Protein AF-A0A355J077-F1 (afdb_monomer)

Sequence (85 aa):
MSSGKVLLGVLAGLAAGALIGILFAPDKGSETRKKIVKKGEEYADEIKEKINSLLDDLSQKIDETKAKADEMASEAQATVEDAKV

Mean predicted aligned error: 10.56 Å

Foldseek 3Di:
DPVVVVVVVVVVVVVVVVVVVCVVDPDDVVVVVVVCVVVVVVVVVVVVVVVVVVVVVVVVVVVVVVVVVVVVVVVVVVVVVVVVD

pLDDT: mean 88.45, std 9.41, range [48.66, 97.31]

Secondary structure (DSSP, 8-state):
--HHHHHHHHHHHHHHHHHHHHHHSPPPHHHHHHHHHHHHHHHHHHHHHHHHHHHHHHHHHHHHHHHHHHHHHHHHHHHHHHTT-

Solvent-accessible surface area (backbone atoms only — not comparable to full-atom values): 4761 Å² total; per-residue (Å²): 132,67,64,68,60,54,53,51,52,53,52,52,51,51,51,54,50,50,54,53,46,47,70,76,56,68,71,59,66,70,58,52,52,53,50,48,53,55,49,49,51,54,50,52,51,56,49,50,54,54,50,51,52,52,50,52,57,47,50,53,50,50,52,55,50,47,54,52,50,54,51,51,53,50,52,51,48,53,54,54,55,65,72,72,112

Structure (mmCIF, N/CA/C/O backbone):
data_AF-A0A355J077-F1
#
_entry.id   AF-A0A355J077-F1
#
loop_
_atom_site.group_PDB
_atom_site.id
_atom_site.type_symbol
_atom_site.label_atom_id
_atom_site.label_alt_id
_atom_site.label_comp_id
_atom_site.label_asym_id
_atom_site.label_entity_id
_atom_site.label_seq_id
_atom_site.pdbx_PDB_ins_code
_atom_site.Cartn_x
_atom_site.Cartn_y
_atom_site.Cartn_z
_atom_site.occupancy
_atom_site.B_iso_or_equiv
_atom_site.auth_seq_id
_atom_site.auth_comp_id
_atom_site.auth_asym_id
_atom_site.auth_atom_id
_atom_site.pdbx_PDB_model_num
ATOM 1 N N . MET A 1 1 ? 27.212 -6.839 -15.372 1.00 56.09 1 MET A N 1
ATOM 2 C CA . MET A 1 1 ? 26.008 -6.088 -15.798 1.00 56.09 1 MET A CA 1
ATOM 3 C C . MET A 1 1 ? 25.186 -5.757 -14.565 1.00 56.09 1 MET A C 1
ATOM 5 O O . MET A 1 1 ? 25.103 -6.593 -13.680 1.00 56.09 1 MET A O 1
ATOM 9 N N . SER A 1 2 ? 24.649 -4.541 -14.456 1.00 66.94 2 SER A N 1
ATOM 10 C CA . SER A 1 2 ? 23.868 -4.137 -13.279 1.00 66.94 2 SER A CA 1
ATOM 11 C C . SER A 1 2 ? 22.456 -4.719 -13.374 1.00 66.94 2 SER A C 1
ATOM 13 O O . SER A 1 2 ? 21.662 -4.276 -14.205 1.00 66.94 2 SER A O 1
ATOM 15 N N . SER A 1 3 ? 22.149 -5.712 -12.537 1.00 82.31 3 SER A N 1
ATOM 16 C CA . SER A 1 3 ? 20.860 -6.418 -12.505 1.00 82.31 3 SER A CA 1
ATOM 17 C C . SER A 1 3 ? 19.657 -5.485 -12.319 1.00 82.31 3 SER A C 1
ATOM 19 O O . SER A 1 3 ? 18.584 -5.767 -12.840 1.00 82.31 3 SER A O 1
ATOM 21 N N . GLY A 1 4 ? 19.841 -4.330 -11.666 1.00 87.12 4 GLY A N 1
ATOM 22 C CA . GLY A 1 4 ? 18.784 -3.326 -11.499 1.00 87.12 4 GLY A CA 1
ATOM 23 C C . GLY A 1 4 ? 18.302 -2.713 -12.818 1.00 87.12 4 GLY A C 1
ATOM 24 O O . GLY A 1 4 ? 17.110 -2.480 -12.984 1.00 87.12 4 GLY A O 1
ATOM 25 N N . LYS A 1 5 ? 19.198 -2.523 -13.798 1.00 89.25 5 LYS A N 1
ATOM 26 C CA . LYS A 1 5 ? 18.822 -2.018 -15.132 1.00 89.25 5 LYS A CA 1
ATOM 27 C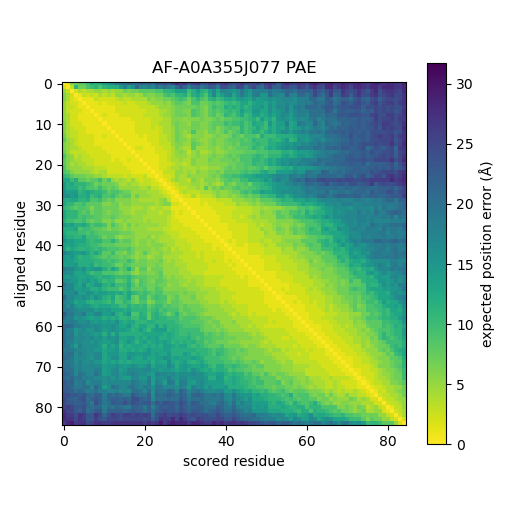 C . LYS A 1 5 ? 18.042 -3.060 -15.934 1.00 89.25 5 LYS A C 1
ATOM 29 O O . LYS A 1 5 ? 17.123 -2.704 -16.661 1.00 89.25 5 LYS A O 1
ATOM 34 N N . VAL A 1 6 ? 18.390 -4.338 -15.773 1.00 92.75 6 VAL A N 1
ATOM 35 C CA . VAL A 1 6 ? 17.676 -5.453 -16.413 1.00 92.75 6 VAL A CA 1
ATOM 36 C C . VAL A 1 6 ? 16.278 -5.598 -15.813 1.00 92.75 6 VAL A C 1
ATOM 38 O O . VAL A 1 6 ? 15.308 -5.669 -16.558 1.00 92.75 6 VAL A O 1
ATOM 41 N N . LEU A 1 7 ? 16.156 -5.549 -14.483 1.00 95.12 7 LEU A N 1
ATOM 42 C CA . LEU A 1 7 ? 14.862 -5.595 -13.802 1.00 95.12 7 LEU A CA 1
ATOM 43 C C . LEU A 1 7 ? 13.964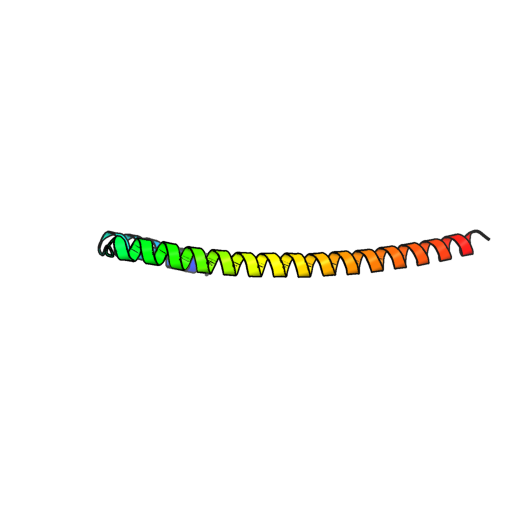 -4.414 -14.201 1.00 95.12 7 LEU A C 1
ATOM 45 O O . LEU A 1 7 ? 12.799 -4.622 -14.526 1.00 95.12 7 LEU A O 1
ATOM 49 N N . LEU A 1 8 ? 14.511 -3.194 -14.254 1.00 95.31 8 LEU A N 1
ATOM 50 C CA . LEU A 1 8 ? 13.781 -2.016 -14.734 1.00 95.31 8 LEU A CA 1
ATOM 51 C C . LEU A 1 8 ? 13.314 -2.171 -16.184 1.00 95.31 8 LEU A C 1
ATOM 53 O O . LEU A 1 8 ? 12.172 -1.841 -16.488 1.00 95.31 8 LEU A O 1
ATOM 57 N N . GLY A 1 9 ? 14.166 -2.699 -17.066 1.00 96.12 9 GLY A N 1
ATOM 58 C CA . GLY A 1 9 ? 13.806 -2.957 -18.461 1.00 96.12 9 GLY A CA 1
ATOM 59 C C . GLY A 1 9 ? 12.676 -3.979 -18.603 1.00 96.12 9 GLY A C 1
ATOM 60 O O . GLY A 1 9 ? 11.746 -3.762 -19.377 1.00 96.12 9 GLY A O 1
ATOM 61 N N . VAL A 1 10 ? 12.710 -5.060 -17.818 1.00 96.06 10 VAL A N 1
ATOM 62 C CA . VAL A 1 10 ? 11.650 -6.082 -17.804 1.00 96.06 10 VAL A CA 1
ATOM 63 C C . VAL A 1 10 ? 10.333 -5.505 -17.288 1.00 96.06 10 VAL A C 1
ATOM 65 O O . VAL A 1 10 ? 9.297 -5.708 -17.916 1.00 96.06 10 VAL A O 1
ATOM 68 N N . LEU A 1 11 ? 10.362 -4.745 -16.190 1.00 97.25 11 LEU A N 1
ATOM 69 C CA . LEU A 1 11 ? 9.169 -4.097 -15.640 1.00 97.25 11 LEU A CA 1
ATOM 70 C C . LEU A 1 11 ? 8.573 -3.079 -16.617 1.00 97.25 11 LEU A C 1
ATOM 72 O O . LEU A 1 11 ? 7.360 -3.065 -16.820 1.00 97.25 11 LEU A O 1
ATOM 76 N N . ALA A 1 12 ? 9.418 -2.270 -17.261 1.00 96.94 12 ALA A N 1
ATOM 77 C CA . ALA A 1 12 ? 8.984 -1.309 -18.268 1.00 96.94 12 ALA A CA 1
ATOM 78 C C . ALA A 1 12 ? 8.349 -2.005 -19.482 1.00 96.94 12 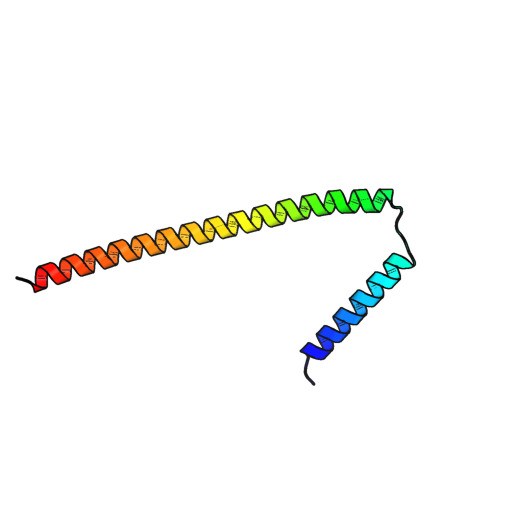ALA A C 1
ATOM 80 O O . ALA A 1 12 ? 7.295 -1.576 -19.952 1.00 96.94 12 ALA A O 1
ATOM 81 N N . GLY A 1 13 ? 8.943 -3.106 -19.953 1.00 97.12 13 GLY A N 1
ATOM 82 C CA . GLY A 1 13 ? 8.392 -3.916 -21.040 1.00 97.12 13 GLY A CA 1
ATOM 83 C C . GLY A 1 13 ? 7.044 -4.548 -20.686 1.00 97.12 13 GLY A C 1
ATOM 84 O O . GLY A 1 13 ? 6.107 -4.477 -21.480 1.00 97.12 13 GLY A O 1
ATOM 85 N N . LEU A 1 14 ? 6.911 -5.103 -19.478 1.00 97.31 14 LEU A N 1
ATOM 86 C CA . LEU A 1 14 ? 5.651 -5.663 -18.980 1.00 97.31 14 LEU A CA 1
ATOM 87 C C . LEU A 1 14 ? 4.559 -4.598 -18.862 1.00 97.31 14 LEU A C 1
ATOM 89 O O . LEU A 1 14 ? 3.439 -4.826 -19.311 1.00 97.31 14 LEU A O 1
ATOM 93 N N . ALA A 1 15 ? 4.884 -3.434 -18.298 1.00 96.94 15 ALA A N 1
ATOM 94 C CA . ALA A 1 15 ? 3.942 -2.330 -18.163 1.00 96.94 15 ALA A CA 1
ATOM 95 C C . ALA A 1 15 ? 3.462 -1.836 -19.534 1.00 96.94 15 ALA A C 1
ATOM 97 O O . ALA A 1 15 ? 2.258 -1.729 -19.763 1.00 96.94 15 ALA A O 1
ATOM 98 N N . ALA A 1 16 ? 4.387 -1.606 -20.471 1.00 97.00 16 ALA A N 1
ATOM 99 C CA . ALA A 1 16 ? 4.047 -1.205 -21.833 1.00 97.00 16 ALA A CA 1
ATOM 100 C C . ALA A 1 16 ? 3.173 -2.258 -22.540 1.00 97.00 16 ALA A C 1
ATOM 102 O O . ALA A 1 16 ? 2.158 -1.910 -23.142 1.00 97.00 16 ALA A O 1
ATOM 103 N N . GLY A 1 17 ? 3.513 -3.545 -22.415 1.00 95.06 17 GLY A N 1
ATOM 104 C CA . GLY A 1 17 ? 2.735 -4.646 -22.983 1.00 95.06 17 GLY A CA 1
ATOM 105 C C . GLY A 1 17 ? 1.332 -4.770 -22.383 1.00 95.06 17 GLY A C 1
ATOM 106 O O . GLY A 1 17 ? 0.368 -4.954 -23.121 1.00 95.06 17 GLY A O 1
ATOM 107 N N . ALA A 1 18 ? 1.193 -4.609 -21.065 1.00 95.50 18 ALA A N 1
ATOM 108 C CA . ALA A 1 18 ? -0.098 -4.646 -20.385 1.00 95.50 18 ALA A CA 1
ATOM 109 C C . ALA A 1 18 ? -1.006 -3.486 -20.817 1.00 95.50 18 ALA A C 1
ATOM 111 O O . ALA A 1 18 ? -2.183 -3.706 -21.092 1.00 95.50 18 ALA A O 1
ATOM 112 N N . LEU A 1 19 ? -0.462 -2.270 -20.938 1.00 93.94 19 LEU A N 1
ATOM 113 C CA . LEU A 1 19 ? -1.217 -1.112 -21.422 1.00 93.94 19 LEU A CA 1
ATOM 114 C C . LEU A 1 19 ? -1.714 -1.327 -22.854 1.00 93.94 19 LEU A C 1
ATOM 116 O O . LEU A 1 19 ? -2.896 -1.132 -23.126 1.00 93.94 19 LEU A O 1
ATOM 120 N N . ILE A 1 20 ? -0.838 -1.785 -23.754 1.00 95.88 20 ILE A N 1
ATOM 121 C CA . ILE A 1 20 ? -1.215 -2.104 -25.138 1.00 95.88 20 ILE A CA 1
ATOM 122 C C . ILE A 1 20 ? -2.273 -3.217 -25.162 1.00 95.88 20 ILE A C 1
ATOM 124 O O . ILE A 1 20 ? -3.265 -3.095 -25.875 1.00 95.88 20 ILE A O 1
ATOM 128 N N . GLY A 1 21 ? -2.111 -4.267 -24.352 1.00 93.38 21 GLY A N 1
ATOM 129 C CA . GLY A 1 21 ? -3.071 -5.366 -24.244 1.00 93.38 21 GLY A CA 1
ATOM 130 C C . GLY A 1 21 ? -4.456 -4.912 -23.777 1.00 93.38 21 GLY A C 1
ATOM 131 O O . GLY A 1 21 ? 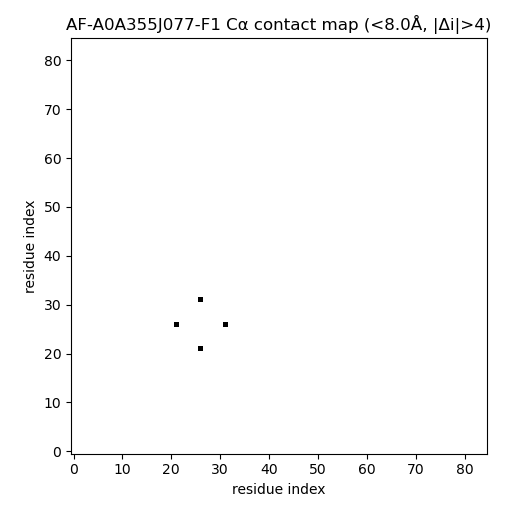-5.451 -5.302 -24.378 1.00 93.38 21 GLY A O 1
ATOM 132 N N . ILE A 1 22 ? -4.527 -4.038 -22.769 1.00 89.88 22 ILE A N 1
ATOM 133 C CA . ILE A 1 22 ? -5.790 -3.466 -22.272 1.00 89.88 22 ILE A CA 1
ATOM 134 C C . ILE A 1 22 ? -6.453 -2.575 -23.333 1.00 89.88 22 ILE A C 1
ATOM 136 O O . ILE A 1 22 ? -7.675 -2.595 -23.470 1.00 89.88 22 ILE A O 1
ATOM 140 N N . LEU A 1 23 ? -5.670 -1.802 -24.095 1.00 89.62 23 LEU A N 1
ATOM 141 C CA . LEU A 1 23 ? -6.201 -0.949 -25.164 1.00 89.62 23 LEU A CA 1
ATOM 142 C C . LEU A 1 23 ? -6.746 -1.758 -26.349 1.00 89.62 23 LEU A C 1
ATOM 144 O O . LEU A 1 23 ? -7.782 -1.399 -26.903 1.00 89.62 23 LEU A O 1
ATOM 148 N N . PHE A 1 24 ? -6.065 -2.840 -26.738 1.00 89.44 24 PHE A N 1
ATOM 149 C CA . PHE A 1 24 ? -6.490 -3.694 -27.852 1.00 89.44 24 PHE A CA 1
ATOM 150 C C . PHE A 1 24 ? -7.617 -4.662 -27.479 1.00 89.44 24 PHE A C 1
ATOM 152 O O . PHE A 1 24 ? -8.450 -4.980 -28.327 1.00 89.44 24 PHE A O 1
ATOM 159 N N . ALA A 1 25 ? -7.660 -5.122 -26.229 1.00 89.12 25 ALA A N 1
ATOM 160 C CA . ALA A 1 25 ? -8.692 -6.012 -25.713 1.00 89.12 25 ALA A CA 1
ATOM 161 C C . ALA A 1 25 ? -9.442 -5.340 -24.548 1.00 89.12 25 ALA A C 1
ATOM 163 O O . ALA A 1 25 ? -9.186 -5.655 -23.382 1.00 89.12 25 ALA A O 1
ATOM 164 N N . PRO A 1 26 ? -10.374 -4.413 -24.841 1.00 83.75 26 PRO A N 1
ATOM 165 C CA . PRO A 1 26 ? -11.155 -3.767 -23.803 1.00 83.75 26 PRO A CA 1
ATOM 166 C C . PRO A 1 26 ? -12.166 -4.744 -23.195 1.00 83.75 26 PRO A C 1
ATOM 168 O O . PRO A 1 26 ? -13.003 -5.330 -23.887 1.00 83.75 26 PRO A O 1
ATOM 171 N N . ASP A 1 27 ? -12.133 -4.863 -21.871 1.00 86.38 27 ASP A N 1
ATOM 172 C CA . ASP A 1 27 ? -13.226 -5.463 -21.110 1.00 86.38 27 ASP A CA 1
ATOM 173 C C . ASP A 1 27 ? -14.518 -4.646 -21.295 1.00 86.38 27 ASP A C 1
ATOM 175 O O . ASP A 1 27 ? -14.506 -3.432 -21.528 1.00 86.38 27 ASP A O 1
ATOM 179 N N . LYS A 1 28 ? -15.676 -5.292 -21.115 1.00 89.25 28 LYS A N 1
ATOM 180 C CA . LYS A 1 28 ? -16.956 -4.572 -21.066 1.00 89.25 28 LYS A CA 1
ATOM 181 C C . LYS A 1 28 ? -16.924 -3.549 -19.926 1.00 89.25 28 LYS A C 1
ATOM 183 O O . LYS A 1 28 ? -16.726 -3.917 -18.772 1.00 89.25 28 LYS A O 1
ATOM 188 N N . GLY A 1 29 ? -17.231 -2.282 -20.217 1.00 84.00 29 GLY A N 1
ATOM 189 C CA . GLY A 1 29 ? -17.148 -1.197 -19.226 1.00 84.00 29 GLY A CA 1
ATOM 190 C C . GLY A 1 29 ? -17.977 -1.409 -17.947 1.00 84.00 29 GLY A C 1
ATOM 191 O O . GLY A 1 29 ? -17.593 -0.928 -16.882 1.00 84.00 29 GLY A O 1
ATOM 192 N N . SER A 1 30 ? -19.081 -2.164 -18.023 1.00 89.38 30 SER A N 1
ATOM 193 C CA . SER A 1 30 ? -19.852 -2.595 -16.842 1.00 89.38 30 SER A CA 1
ATOM 194 C C . SER A 1 30 ? -19.012 -3.441 -15.879 1.00 89.38 30 SER A C 1
ATOM 196 O O . SER A 1 30 ? -18.998 -3.189 -14.674 1.00 89.38 30 SER A O 1
ATOM 198 N N . GLU A 1 31 ? -18.259 -4.400 -16.417 1.00 89.88 31 GLU A N 1
ATOM 199 C CA . GLU A 1 31 ? -17.393 -5.281 -15.636 1.00 89.88 31 GLU A CA 1
ATOM 200 C C . GLU A 1 31 ? -16.194 -4.515 -15.080 1.00 89.88 31 GLU A C 1
ATOM 202 O O . GLU A 1 31 ? -15.842 -4.694 -13.917 1.00 89.88 31 GLU A O 1
ATOM 207 N N . THR A 1 32 ? -15.610 -3.597 -15.857 1.00 89.44 32 THR A N 1
ATOM 208 C CA . THR A 1 32 ? -14.500 -2.750 -15.395 1.00 89.44 32 THR A CA 1
ATOM 209 C C . THR A 1 32 ? -14.905 -1.893 -14.200 1.00 89.44 32 THR A C 1
ATOM 211 O O . THR A 1 32 ? -14.194 -1.875 -13.199 1.00 89.44 32 THR A O 1
ATOM 214 N N . ARG A 1 33 ? -16.074 -1.237 -14.238 1.00 92.44 33 ARG A N 1
ATOM 215 C CA . ARG A 1 33 ? -16.574 -0.466 -13.085 1.00 92.44 33 ARG A CA 1
ATOM 216 C C . ARG A 1 33 ? -16.798 -1.347 -11.861 1.00 92.44 33 ARG A C 1
ATOM 218 O O . ARG A 1 33 ? -16.381 -0.976 -10.769 1.00 92.44 33 ARG A O 1
ATOM 225 N N . LYS A 1 34 ? -17.394 -2.528 -12.044 1.00 93.50 34 LYS A N 1
ATOM 226 C CA . LYS A 1 34 ? -17.608 -3.487 -10.952 1.00 93.50 34 LYS A CA 1
ATOM 227 C C . LYS A 1 34 ? -16.286 -3.951 -10.332 1.00 93.50 34 LYS A C 1
ATOM 229 O O . LYS A 1 34 ? -16.171 -3.996 -9.111 1.00 93.50 34 LYS A O 1
ATOM 234 N N . LYS A 1 35 ? -15.278 -4.249 -11.161 1.00 91.00 35 LYS A N 1
ATOM 235 C CA . LYS A 1 35 ? -13.921 -4.608 -10.718 1.00 91.00 35 LYS A CA 1
ATOM 236 C C . LYS A 1 35 ? -13.247 -3.460 -9.962 1.00 91.00 35 LYS A C 1
ATOM 238 O O . LYS A 1 35 ? -12.616 -3.729 -8.948 1.00 91.00 35 LYS A O 1
ATOM 243 N N . ILE A 1 36 ? -13.380 -2.214 -10.429 1.00 92.00 36 ILE A N 1
ATOM 244 C CA . ILE A 1 36 ? -12.803 -1.030 -9.770 1.00 92.00 36 ILE A CA 1
ATOM 245 C C . ILE A 1 36 ? -13.411 -0.829 -8.385 1.00 92.00 36 ILE A C 1
ATOM 247 O O . ILE A 1 36 ? -12.657 -0.659 -7.437 1.00 92.00 36 ILE A O 1
ATOM 251 N N . VAL A 1 37 ? -14.742 -0.879 -8.258 1.00 94.12 37 VAL A N 1
ATOM 252 C CA . VAL A 1 37 ? -15.416 -0.706 -6.959 1.00 94.12 37 VAL A CA 1
ATOM 253 C C . VAL A 1 37 ? -14.967 -1.787 -5.984 1.00 94.12 37 VAL A C 1
ATOM 255 O O . VAL A 1 37 ? -14.445 -1.465 -4.924 1.00 94.12 37 VAL A O 1
ATOM 258 N N . LYS A 1 38 ? -15.059 -3.059 -6.390 1.00 93.94 38 LYS A N 1
ATOM 259 C CA . LYS A 1 38 ? -14.680 -4.184 -5.532 1.00 93.94 38 LYS A CA 1
ATOM 260 C C . LYS A 1 38 ? -13.214 -4.114 -5.090 1.00 93.94 38 LYS A C 1
ATOM 262 O O . LYS A 1 38 ? -12.923 -4.246 -3.910 1.00 93.94 38 LYS A O 1
ATOM 267 N N . LYS A 1 39 ? -12.291 -3.877 -6.030 1.00 93.19 39 LYS A N 1
ATOM 268 C CA . LYS A 1 39 ? -10.864 -3.743 -5.702 1.00 93.19 39 LYS A CA 1
ATOM 269 C C . LYS A 1 39 ? -10.585 -2.502 -4.860 1.00 93.19 39 LYS A C 1
ATOM 271 O O . LYS A 1 39 ? -9.713 -2.548 -4.008 1.00 93.19 39 LYS A O 1
ATOM 276 N N . GLY A 1 40 ? -11.281 -1.396 -5.111 1.00 92.56 40 GLY A N 1
ATOM 277 C CA . GLY A 1 40 ? -11.123 -0.158 -4.354 1.00 92.56 40 GLY A CA 1
ATOM 278 C C . GLY A 1 40 ? -11.517 -0.324 -2.890 1.00 92.56 40 GLY A C 1
ATOM 279 O O . GLY A 1 40 ? -10.785 0.138 -2.022 1.00 92.56 40 GLY A O 1
ATOM 280 N N . GLU A 1 41 ? -12.624 -1.019 -2.625 1.00 93.31 41 GLU A N 1
ATOM 281 C CA . GLU A 1 41 ? -13.055 -1.377 -1.269 1.00 93.31 41 GLU A CA 1
ATOM 282 C C . GLU A 1 41 ? -12.031 -2.294 -0.585 1.00 93.31 41 GLU A C 1
ATOM 284 O O . GLU A 1 41 ? -11.536 -1.944 0.482 1.00 93.31 41 GLU A O 1
ATOM 289 N N . GLU A 1 42 ? -11.611 -3.383 -1.245 1.00 94.12 42 GLU A N 1
ATOM 290 C CA . GLU A 1 42 ? -10.585 -4.306 -0.724 1.00 94.12 42 GLU A CA 1
ATOM 291 C C . GLU A 1 42 ? -9.273 -3.575 -0.369 1.00 94.12 42 GLU A C 1
ATOM 293 O O . GLU A 1 42 ? -8.752 -3.724 0.734 1.00 94.12 42 GLU A O 1
ATOM 298 N N . TYR A 1 43 ? -8.760 -2.721 -1.264 1.00 92.56 43 TYR A N 1
ATOM 299 C CA . TYR A 1 43 ? -7.544 -1.943 -1.003 1.00 92.56 43 TYR A CA 1
ATOM 300 C C . TYR A 1 43 ? -7.719 -0.928 0.125 1.00 92.56 43 TYR A C 1
ATOM 302 O O . TYR A 1 43 ? -6.793 -0.717 0.907 1.00 92.56 43 TYR A O 1
ATOM 310 N N . ALA A 1 44 ? -8.868 -0.254 0.193 1.00 91.88 44 ALA A N 1
ATOM 311 C CA . ALA A 1 44 ? -9.124 0.726 1.239 1.00 91.88 44 ALA A CA 1
ATOM 312 C C . ALA A 1 44 ? -9.135 0.065 2.620 1.00 91.88 44 ALA A C 1
ATOM 314 O O . ALA A 1 44 ? -8.576 0.625 3.563 1.00 91.88 44 ALA A O 1
ATOM 315 N N . ASP A 1 45 ? -9.728 -1.120 2.727 1.00 93.12 45 ASP A N 1
ATOM 316 C CA . ASP A 1 45 ? -9.782 -1.869 3.976 1.00 93.12 45 ASP A CA 1
ATOM 317 C C . ASP A 1 45 ? -8.400 -2.422 4.356 1.00 93.12 45 ASP A C 1
ATOM 319 O O . ASP A 1 45 ? -7.947 -2.177 5.474 1.00 9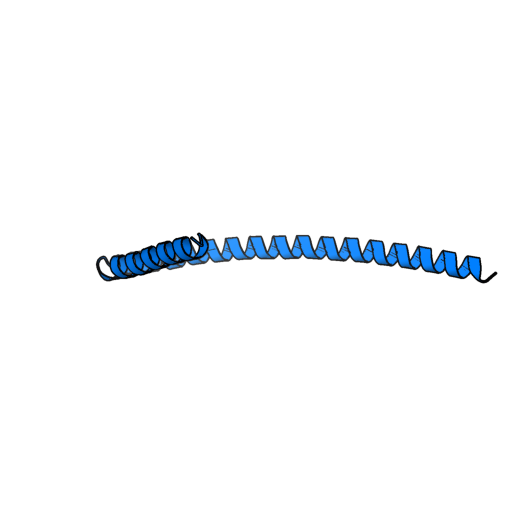3.12 45 ASP A O 1
ATOM 323 N N . GLU A 1 46 ? -7.649 -3.010 3.416 1.00 94.12 46 GLU A N 1
ATOM 324 C CA . GLU A 1 46 ? -6.265 -3.455 3.663 1.00 94.12 46 GLU A CA 1
ATOM 325 C C . GLU A 1 46 ? -5.341 -2.307 4.106 1.00 94.12 46 GLU A C 1
ATOM 327 O O . GLU A 1 46 ? -4.482 -2.475 4.978 1.00 94.12 46 GLU A O 1
ATOM 332 N N . ILE A 1 47 ? -5.487 -1.122 3.505 1.00 94.00 47 ILE A N 1
ATOM 333 C CA . ILE A 1 47 ? -4.697 0.058 3.874 1.00 94.00 47 ILE A CA 1
ATOM 334 C C . ILE A 1 47 ? -5.078 0.542 5.271 1.00 94.00 47 ILE A C 1
ATOM 336 O O . ILE A 1 47 ? -4.184 0.863 6.053 1.00 94.00 47 ILE A O 1
ATOM 340 N N . LYS A 1 48 ? -6.372 0.595 5.605 1.00 93.62 48 LYS A N 1
ATOM 341 C CA . LYS A 1 48 ? -6.823 0.979 6.950 1.00 93.62 48 LYS A CA 1
ATOM 342 C C . LYS A 1 48 ? -6.269 0.035 8.006 1.00 93.62 48 LYS A C 1
ATOM 344 O O . LYS A 1 48 ? -5.746 0.512 9.004 1.00 93.62 48 LYS A O 1
ATOM 349 N N . GLU A 1 49 ? -6.334 -1.274 7.777 1.00 94.00 49 GLU A N 1
ATOM 350 C CA . GLU A 1 49 ? -5.787 -2.265 8.706 1.00 94.00 49 GLU A CA 1
ATOM 351 C C . GLU A 1 49 ? -4.282 -2.076 8.910 1.00 94.00 49 GLU A C 1
ATOM 353 O O . GLU A 1 49 ? -3.825 -2.002 10.049 1.00 94.00 49 GLU A O 1
ATOM 358 N N . LYS A 1 50 ? -3.517 -1.898 7.824 1.00 94.12 50 LYS A N 1
ATOM 359 C CA . LYS A 1 50 ? -2.073 -1.625 7.901 1.00 94.12 50 LYS A CA 1
ATOM 360 C C . LYS A 1 50 ? -1.760 -0.315 8.617 1.00 94.12 50 LYS A C 1
ATOM 362 O O . LYS A 1 50 ? -0.784 -0.244 9.354 1.00 94.12 50 LYS A O 1
ATOM 367 N N . ILE A 1 51 ? -2.539 0.740 8.388 1.00 93.62 51 ILE A N 1
ATOM 368 C CA . ILE A 1 51 ? -2.339 2.022 9.072 1.00 93.62 51 ILE A CA 1
ATOM 369 C C . ILE A 1 51 ? -2.637 1.877 10.560 1.00 93.62 51 ILE A C 1
ATOM 371 O O . ILE A 1 51 ? -1.838 2.337 11.368 1.00 93.62 51 ILE A O 1
ATOM 375 N N . ASN A 1 52 ? -3.735 1.216 10.923 1.00 93.00 52 ASN A N 1
ATOM 376 C CA . ASN A 1 52 ? -4.085 0.985 12.320 1.00 93.00 52 ASN A CA 1
ATOM 377 C C . ASN A 1 52 ? -2.991 0.181 13.027 1.00 93.00 52 ASN A C 1
ATOM 379 O O . ASN A 1 52 ? -2.505 0.624 14.059 1.00 93.00 52 ASN A O 1
ATOM 383 N N . SER A 1 53 ? -2.502 -0.907 12.420 1.00 92.88 53 SER A N 1
ATOM 384 C CA . SER A 1 53 ? -1.404 -1.682 13.009 1.00 92.88 53 SER A CA 1
ATOM 385 C C . SER A 1 53 ? -0.125 -0.856 13.171 1.00 92.88 53 SER A C 1
ATOM 387 O O . SER A 1 53 ? 0.558 -0.965 14.180 1.00 92.88 53 SER A O 1
ATOM 389 N N . LEU A 1 54 ? 0.198 0.007 12.199 1.00 94.00 54 LEU A N 1
ATOM 390 C CA . LEU A 1 54 ? 1.365 0.889 12.294 1.00 94.00 54 LEU A CA 1
ATOM 391 C C . LEU A 1 54 ? 1.211 1.948 13.391 1.00 94.00 54 LEU A C 1
ATOM 393 O O . LEU A 1 54 ? 2.198 2.300 14.036 1.00 94.00 54 LEU A O 1
ATOM 397 N N . LEU A 1 55 ? 0.004 2.485 13.580 1.00 93.25 55 LEU A N 1
ATOM 398 C CA . LEU A 1 55 ? -0.284 3.453 14.635 1.00 93.25 55 LEU A CA 1
ATOM 399 C C . LEU A 1 55 ? -0.235 2.802 16.018 1.00 93.25 55 LEU A C 1
ATOM 401 O O . LEU A 1 55 ? 0.316 3.408 16.937 1.00 93.25 55 LEU A O 1
ATOM 405 N N . ASP A 1 56 ? -0.748 1.582 16.154 1.00 92.81 56 ASP A N 1
ATOM 406 C CA . ASP A 1 56 ? -0.688 0.813 17.398 1.00 92.81 56 ASP A CA 1
ATOM 407 C C . ASP A 1 56 ? 0.768 0.482 17.765 1.00 92.81 56 ASP A C 1
ATOM 409 O O . ASP A 1 56 ? 1.215 0.813 18.865 1.00 92.81 56 ASP A O 1
ATOM 413 N N . ASP A 1 57 ? 1.550 -0.044 16.813 1.00 93.62 57 ASP A N 1
ATOM 414 C CA . ASP A 1 57 ? 2.980 -0.337 16.994 1.00 93.62 57 ASP A CA 1
ATOM 415 C C . ASP A 1 57 ? 3.783 0.918 17.376 1.00 93.62 57 ASP A C 1
ATOM 417 O O . ASP A 1 57 ? 4.710 0.873 18.195 1.00 93.62 57 ASP A O 1
ATOM 421 N N . LEU A 1 58 ? 3.449 2.063 16.771 1.00 93.12 58 LEU A N 1
ATOM 422 C CA . LEU A 1 58 ? 4.095 3.337 17.068 1.00 93.12 58 LEU A CA 1
ATOM 423 C C . LEU A 1 58 ? 3.724 3.845 18.461 1.00 93.12 58 LEU A C 1
ATOM 425 O O . LEU A 1 58 ? 4.604 4.303 19.189 1.00 93.12 58 LEU A O 1
ATOM 429 N N . SER A 1 59 ? 2.446 3.764 18.829 1.00 92.06 59 SER A N 1
ATOM 430 C CA . SER A 1 59 ? 1.951 4.219 20.131 1.00 92.06 59 SER A CA 1
ATOM 431 C C . SER A 1 59 ? 2.586 3.405 21.253 1.00 92.06 59 SER A C 1
ATOM 433 O O . SER A 1 59 ? 3.145 3.984 22.183 1.00 92.06 59 SER A O 1
ATOM 435 N N . GLN A 1 60 ? 2.646 2.079 21.098 1.00 92.19 60 GLN A N 1
ATOM 436 C CA . GLN A 1 60 ? 3.328 1.204 22.046 1.00 92.19 60 GLN A CA 1
ATOM 437 C C . GLN A 1 60 ? 4.816 1.562 22.184 1.00 92.19 60 GLN A C 1
ATOM 439 O O . GLN A 1 60 ? 5.327 1.675 23.298 1.00 92.19 60 GLN A O 1
ATOM 444 N N . LYS A 1 61 ? 5.522 1.810 21.072 1.00 91.44 61 LYS A N 1
ATOM 445 C CA . LYS A 1 61 ? 6.927 2.248 21.127 1.00 91.44 61 LYS A CA 1
ATOM 446 C C . LYS A 1 61 ? 7.111 3.595 21.816 1.00 91.44 61 LYS A C 1
ATOM 448 O O . LYS A 1 61 ? 8.121 3.784 22.498 1.00 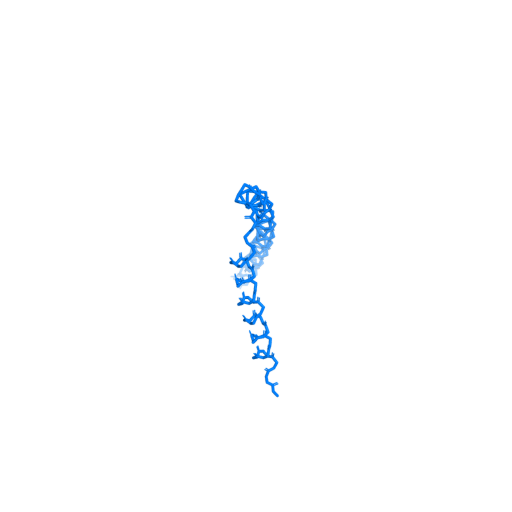91.44 61 LYS A O 1
ATOM 453 N N . ILE A 1 62 ? 6.196 4.540 21.610 1.00 91.62 62 ILE A N 1
ATOM 454 C CA . ILE A 1 62 ? 6.245 5.855 22.258 1.00 91.62 62 ILE A CA 1
ATOM 455 C C . ILE A 1 62 ? 6.047 5.701 23.765 1.00 91.62 62 ILE A C 1
ATOM 457 O O . ILE A 1 62 ? 6.835 6.266 24.522 1.00 91.62 62 ILE A O 1
ATOM 461 N N . ASP A 1 63 ? 5.072 4.902 24.195 1.00 90.31 63 ASP A N 1
ATOM 462 C CA . ASP A 1 63 ? 4.806 4.650 25.612 1.00 90.31 63 ASP A CA 1
ATOM 463 C C . ASP A 1 63 ? 5.984 3.943 26.294 1.00 90.31 63 ASP A C 1
ATOM 465 O O . ASP A 1 63 ? 6.437 4.381 27.352 1.00 90.31 63 ASP A O 1
ATOM 469 N N . GLU A 1 64 ? 6.564 2.919 25.659 1.00 90.56 64 GLU A N 1
ATOM 470 C CA . GLU A 1 64 ? 7.771 2.243 26.156 1.00 90.56 64 GLU A CA 1
ATOM 471 C C . GLU A 1 64 ? 8.972 3.197 26.253 1.00 90.56 64 GLU A C 1
ATOM 473 O O . GLU A 1 64 ? 9.742 3.154 27.215 1.00 90.56 64 GLU A O 1
ATOM 478 N N . THR A 1 65 ? 9.137 4.083 25.267 1.00 89.56 65 THR A N 1
ATOM 479 C CA . THR A 1 65 ? 10.214 5.084 25.266 1.00 89.56 65 THR A CA 1
ATOM 480 C C . THR A 1 65 ? 10.001 6.121 26.362 1.00 89.56 65 THR A C 1
ATOM 482 O O . THR A 1 65 ? 10.954 6.496 27.043 1.00 89.56 65 THR A O 1
ATOM 485 N N . LYS A 1 66 ? 8.758 6.568 26.564 1.00 89.88 66 LYS A N 1
ATOM 486 C CA . LYS A 1 66 ? 8.400 7.531 27.603 1.00 89.88 66 LYS A CA 1
ATOM 487 C C . LYS A 1 66 ? 8.598 6.942 28.998 1.00 89.88 66 LYS A C 1
ATOM 489 O O . LYS A 1 66 ? 9.199 7.604 29.832 1.00 89.88 66 LYS A O 1
ATOM 494 N N . ALA A 1 67 ? 8.187 5.694 29.224 1.00 88.25 67 ALA A N 1
ATOM 495 C CA . ALA A 1 67 ? 8.415 4.998 30.488 1.00 88.25 67 ALA A CA 1
ATOM 496 C C . ALA A 1 67 ? 9.914 4.878 30.812 1.00 88.25 67 ALA A C 1
ATOM 498 O O . ALA A 1 67 ? 10.329 5.219 31.915 1.00 88.25 67 ALA A O 1
ATOM 499 N N . LYS A 1 68 ? 10.742 4.492 29.830 1.00 87.81 68 LYS A N 1
ATOM 500 C CA . LYS A 1 68 ? 12.205 4.443 30.000 1.00 87.81 68 LYS A CA 1
ATOM 501 C C . LYS A 1 68 ? 12.830 5.815 30.246 1.00 87.81 68 LYS A C 1
ATOM 503 O O . LYS A 1 68 ? 13.802 5.915 30.987 1.00 87.81 68 LYS A O 1
ATOM 508 N N . ALA A 1 69 ? 12.317 6.862 29.602 1.00 86.69 69 ALA A N 1
ATOM 509 C CA . ALA A 1 69 ? 12.793 8.225 29.812 1.00 86.69 69 ALA A CA 1
ATOM 510 C C . ALA A 1 69 ? 12.439 8.740 31.214 1.00 86.69 69 ALA A C 1
ATOM 512 O O . ALA A 1 69 ? 13.296 9.331 31.866 1.00 86.69 69 ALA A O 1
ATOM 513 N N . ASP A 1 70 ? 11.213 8.481 31.682 1.00 87.19 70 ASP A N 1
ATOM 514 C CA . ASP A 1 70 ? 10.757 8.837 33.028 1.00 87.19 70 ASP A CA 1
ATOM 515 C C . ASP A 1 70 ? 11.577 8.071 34.097 1.00 87.19 70 ASP A C 1
ATOM 517 O O . ASP A 1 70 ? 12.036 8.675 35.065 1.00 87.19 70 ASP A O 1
ATOM 521 N N . GLU A 1 71 ? 11.869 6.780 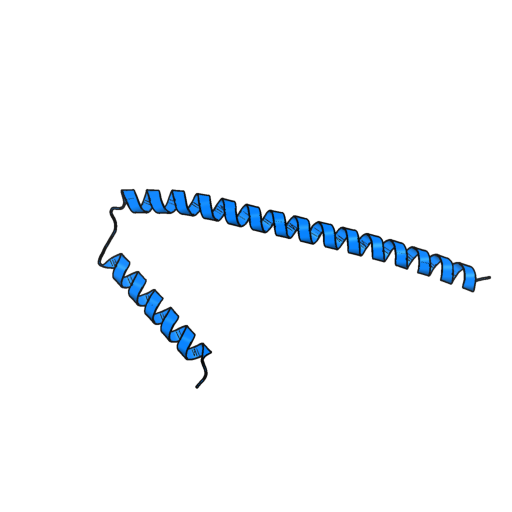33.883 1.00 87.56 71 GLU A N 1
ATOM 522 C CA . GLU A 1 71 ? 12.726 5.964 34.763 1.00 87.56 71 GLU A CA 1
ATOM 523 C C . GLU A 1 71 ? 14.173 6.487 34.821 1.00 87.56 71 GLU A C 1
ATOM 525 O O . GLU A 1 71 ? 14.697 6.737 35.908 1.00 87.56 71 GLU A O 1
ATOM 530 N N . MET A 1 72 ? 14.793 6.760 33.664 1.00 84.31 72 MET A N 1
ATOM 531 C CA . MET A 1 72 ? 16.135 7.356 33.601 1.00 84.31 72 MET A CA 1
ATOM 532 C C . MET A 1 72 ? 16.188 8.752 34.231 1.00 84.31 72 MET A C 1
ATOM 534 O O . MET A 1 72 ? 17.181 9.103 34.866 1.00 84.31 72 MET A O 1
ATOM 538 N N . ALA A 1 73 ? 15.142 9.567 34.072 1.00 85.88 73 ALA A N 1
ATOM 539 C CA . ALA A 1 73 ? 15.068 10.890 34.683 1.00 85.88 73 ALA A CA 1
ATOM 540 C C . ALA A 1 73 ? 14.924 10.813 36.211 1.00 85.88 73 ALA A C 1
ATOM 542 O O . ALA A 1 73 ? 15.468 11.670 36.911 1.00 85.88 73 ALA A O 1
ATOM 543 N N . SER A 1 74 ? 14.222 9.803 36.734 1.00 85.00 74 SER A N 1
ATOM 544 C CA . SER A 1 74 ? 14.147 9.532 38.172 1.00 85.00 74 SER A CA 1
ATOM 545 C C . SER A 1 74 ? 15.471 9.013 38.739 1.00 85.00 74 SER A C 1
ATOM 547 O O . SER A 1 74 ? 15.900 9.516 39.775 1.00 85.00 74 SER A O 1
ATOM 549 N N . GLU A 1 75 ? 16.164 8.090 38.062 1.00 84.06 75 GLU A N 1
ATOM 550 C CA . GLU A 1 75 ? 17.510 7.646 38.470 1.00 84.06 75 GLU A CA 1
ATOM 551 C C . GLU A 1 75 ? 18.535 8.788 38.427 1.00 84.06 75 GLU A C 1
ATOM 553 O O . GLU A 1 75 ? 19.342 8.950 39.346 1.00 84.06 75 GLU A O 1
ATOM 558 N N . ALA A 1 76 ? 18.495 9.619 37.384 1.00 82.00 76 ALA A N 1
ATOM 559 C CA . ALA A 1 76 ? 19.366 10.783 37.264 1.00 82.00 76 ALA A CA 1
ATOM 560 C C . ALA A 1 76 ? 19.099 11.810 38.372 1.00 82.00 76 ALA A C 1
ATOM 562 O O . ALA A 1 76 ? 20.039 12.371 38.925 1.00 82.00 76 ALA A O 1
ATOM 563 N N . GLN A 1 77 ? 17.834 12.049 38.732 1.00 80.12 77 GLN A N 1
ATOM 564 C CA . GLN A 1 77 ? 17.502 12.938 39.846 1.00 80.12 77 GLN A CA 1
ATOM 565 C C . GLN A 1 77 ? 17.969 12.369 41.186 1.00 80.12 77 GLN A C 1
ATOM 567 O O . GLN A 1 77 ? 18.631 13.088 41.926 1.00 80.12 77 GLN A O 1
ATOM 572 N N . ALA A 1 78 ? 17.734 11.081 41.455 1.00 78.25 78 ALA A N 1
ATOM 573 C CA . ALA A 1 78 ? 18.183 10.434 42.688 1.00 78.25 7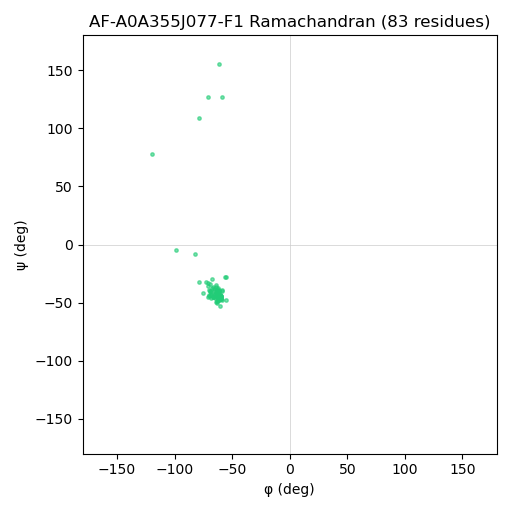8 ALA A CA 1
ATOM 574 C C . ALA A 1 78 ? 19.716 10.480 42.846 1.00 78.25 78 ALA A C 1
ATOM 576 O O . ALA A 1 78 ? 20.226 10.848 43.899 1.00 78.25 78 ALA A O 1
ATOM 577 N N . THR A 1 79 ? 20.465 10.197 41.775 1.00 77.31 79 THR A N 1
ATOM 578 C CA . THR A 1 79 ? 21.939 10.238 41.797 1.00 77.31 79 THR A CA 1
ATOM 579 C C . THR A 1 79 ? 22.514 11.653 41.894 1.00 77.31 79 THR A C 1
ATOM 581 O O . THR A 1 79 ? 23.557 11.846 42.517 1.00 77.31 79 THR A O 1
ATOM 584 N N . VAL A 1 80 ? 2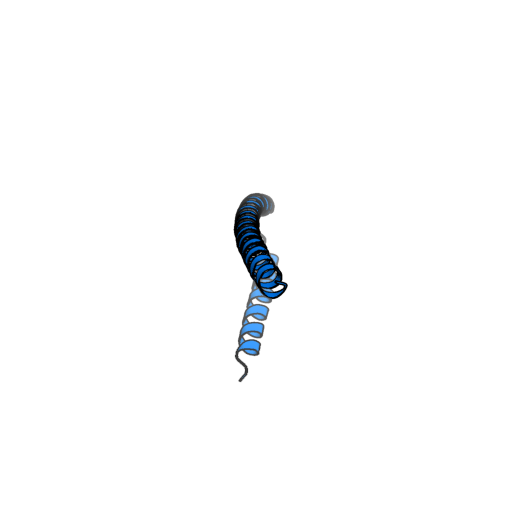1.857 12.660 41.309 1.00 78.62 80 VAL A N 1
ATOM 585 C CA . VAL A 1 80 ? 22.264 14.072 41.431 1.00 78.62 80 VAL A CA 1
ATOM 586 C C . VAL A 1 80 ? 21.957 14.627 42.825 1.00 78.62 80 VAL A C 1
ATOM 588 O O . VAL A 1 80 ? 22.700 15.478 43.314 1.00 78.62 80 VAL A O 1
ATOM 591 N N . GLU A 1 81 ? 20.891 14.154 43.468 1.00 71.94 81 GLU A N 1
ATOM 592 C CA . GLU A 1 81 ? 20.507 14.562 44.821 1.00 71.94 81 GLU A CA 1
ATOM 593 C C . GLU A 1 81 ? 21.423 13.925 45.882 1.00 71.94 81 GLU A C 1
ATOM 595 O O . GLU A 1 81 ? 21.920 14.644 46.748 1.00 71.94 81 GLU A O 1
ATOM 600 N N . ASP A 1 82 ? 21.779 12.643 45.731 1.00 69.38 82 ASP A N 1
ATOM 601 C CA . ASP A 1 82 ? 22.757 11.955 46.592 1.00 69.38 82 ASP A CA 1
ATOM 602 C C . ASP A 1 82 ? 24.194 12.492 46.433 1.00 69.38 82 ASP A C 1
ATOM 604 O O . ASP A 1 82 ? 24.970 12.474 47.384 1.00 69.38 82 ASP A O 1
ATOM 608 N N . ALA A 1 83 ? 24.569 13.005 45.254 1.00 65.06 83 ALA A N 1
ATOM 609 C CA . ALA A 1 83 ? 25.897 13.582 45.008 1.00 65.06 83 ALA A CA 1
ATOM 610 C C . ALA A 1 83 ? 26.049 15.044 45.478 1.00 65.06 83 ALA A C 1
ATOM 612 O O . ALA A 1 83 ? 27.148 15.603 45.400 1.00 65.06 83 ALA A O 1
ATOM 613 N N . LYS A 1 84 ? 24.956 15.694 45.905 1.00 54.97 84 LYS A N 1
ATOM 614 C CA . LYS A 1 84 ? 24.945 17.100 46.345 1.00 54.97 84 LYS A CA 1
ATOM 615 C C . LYS A 1 84 ? 24.988 17.264 47.875 1.00 54.97 84 LYS A C 1
ATOM 617 O O . LYS A 1 84 ? 25.093 18.403 48.337 1.00 54.97 84 LYS A O 1
ATOM 622 N N . VAL A 1 85 ? 24.939 16.165 48.634 1.00 48.66 85 VAL A N 1
ATOM 623 C CA . VAL A 1 85 ? 25.167 16.097 50.096 1.00 48.66 85 VAL A CA 1
ATOM 624 C C . VAL A 1 85 ? 26.621 15.732 50.380 1.00 48.66 85 VAL A C 1
ATOM 626 O O . VAL A 1 85 ? 27.194 16.340 51.313 1.00 48.66 85 VAL A O 1
#

Radius of gyration: 27.45 Å; Cα contacts (8 Å, |Δi|>4): 2; chains: 1; bounding box: 46×24×78 Å